Protein AF-A0A4Q4D2I5-F1 (afdb_monomer)

Sequence (89 aa):
MSESTWLSVRTTGMDVPTDRPLDEMTAELVQMLGDPSPRLREELAYPILTAWLQRGVYDDLLSGLGDGIVSGLGYGLGRDGDSSVIRRS

Radius of gyration: 13.72 Å; Cα contacts (8 Å, |Δi|>4): 79; chains: 1; bounding box: 31×28×37 Å

pLDDT: mean 86.34, std 11.46, range [56.25, 97.56]

Structure (mmCIF, N/CA/C/O backbone):
data_AF-A0A4Q4D2I5-F1
#
_entry.id   AF-A0A4Q4D2I5-F1
#
loop_
_atom_site.group_PDB
_atom_site.id
_atom_site.type_symbol
_atom_site.label_atom_id
_atom_site.label_alt_id
_atom_site.label_comp_id
_atom_site.label_asym_id
_atom_site.label_entity_id
_atom_site.label_seq_id
_atom_site.pdbx_PDB_ins_code
_atom_site.Cartn_x
_atom_site.Cartn_y
_atom_site.Cartn_z
_atom_site.occupancy
_atom_site.B_iso_or_equiv
_atom_site.auth_seq_id
_atom_site.auth_comp_id
_atom_site.auth_asym_id
_atom_site.auth_atom_id
_atom_site.pdbx_PDB_model_num
ATOM 1 N N . MET A 1 1 ? -3.238 11.459 -6.322 1.00 60.56 1 MET A N 1
ATOM 2 C CA . MET A 1 1 ? -3.162 12.283 -5.082 1.00 60.56 1 MET A CA 1
ATOM 3 C C . MET A 1 1 ? -1.800 12.950 -4.931 1.00 60.56 1 MET A C 1
ATOM 5 O O . MET A 1 1 ? -0.868 12.523 -5.600 1.00 60.56 1 MET A O 1
ATOM 9 N N . SER A 1 2 ? -1.648 13.942 -4.042 1.00 75.88 2 SER A N 1
ATOM 10 C CA . SER A 1 2 ? -0.325 14.417 -3.609 1.00 75.88 2 SER A CA 1
ATOM 11 C C . SER A 1 2 ? 0.225 13.554 -2.471 1.00 75.88 2 SER A C 1
ATOM 13 O O . SER A 1 2 ? -0.517 13.001 -1.658 1.00 75.88 2 SER A O 1
ATOM 15 N N . GLU A 1 3 ? 1.548 13.479 -2.379 1.00 83.06 3 GLU A N 1
ATOM 16 C CA . GLU A 1 3 ? 2.274 12.777 -1.318 1.00 83.06 3 GLU A CA 1
ATOM 17 C C . GLU A 1 3 ? 1.810 13.156 0.104 1.00 83.06 3 GLU A C 1
ATOM 19 O O . GLU A 1 3 ? 1.731 12.312 0.996 1.00 83.06 3 GLU A O 1
ATOM 24 N N . SER A 1 4 ? 1.433 14.423 0.304 1.00 85.12 4 SER A N 1
ATOM 25 C CA . SER A 1 4 ? 0.954 14.955 1.584 1.00 85.12 4 SER A CA 1
ATOM 26 C C . SER A 1 4 ? -0.251 14.202 2.144 1.00 85.12 4 SER A C 1
ATOM 28 O O . SER A 1 4 ? -0.375 14.066 3.360 1.00 85.12 4 SER A O 1
ATOM 30 N N . THR A 1 5 ? -1.142 13.697 1.290 1.00 88.38 5 THR A N 1
ATOM 31 C CA . THR A 1 5 ? -2.325 12.986 1.777 1.00 88.38 5 THR A CA 1
ATOM 32 C C . THR A 1 5 ? -1.993 11.567 2.209 1.00 88.38 5 THR A C 1
ATOM 34 O O . THR A 1 5 ? -2.488 11.108 3.233 1.00 88.38 5 THR A O 1
ATOM 37 N N . TRP A 1 6 ? -1.097 10.891 1.494 1.00 94.12 6 TRP A N 1
ATOM 38 C CA . TRP A 1 6 ? -0.599 9.581 1.909 1.00 94.12 6 TRP A CA 1
ATOM 39 C C . TRP A 1 6 ? 0.225 9.660 3.192 1.00 94.12 6 TRP A C 1
ATOM 41 O O . TRP A 1 6 ? 0.122 8.783 4.049 1.00 94.12 6 TRP A O 1
ATOM 51 N N . LEU A 1 7 ? 0.962 10.757 3.382 1.00 93.06 7 LEU A N 1
ATOM 52 C CA . LEU A 1 7 ? 1.618 11.041 4.652 1.00 93.06 7 LEU A CA 1
ATOM 53 C C . LEU A 1 7 ? 0.601 11.208 5.787 1.00 93.06 7 LEU A C 1
ATOM 55 O O . LEU A 1 7 ? 0.833 10.686 6.873 1.00 93.06 7 LEU A O 1
ATOM 59 N N . SER A 1 8 ? -0.532 11.873 5.536 1.00 92.88 8 SER A N 1
ATOM 60 C CA . SER A 1 8 ? -1.614 11.956 6.522 1.00 92.88 8 SER A CA 1
ATOM 61 C C . SER A 1 8 ? -2.145 10.571 6.885 1.00 92.88 8 SER A C 1
ATOM 63 O O . SER A 1 8 ? -2.222 10.254 8.062 1.00 92.88 8 SER A O 1
ATOM 65 N N . VAL A 1 9 ? -2.443 9.715 5.901 1.00 94.19 9 VAL A N 1
ATOM 66 C CA . VAL A 1 9 ? -2.901 8.336 6.163 1.00 94.19 9 VAL A CA 1
ATOM 67 C C . VAL A 1 9 ? -1.883 7.581 7.024 1.00 94.19 9 VAL A C 1
ATOM 69 O O . VAL A 1 9 ? -2.259 6.929 7.998 1.00 94.19 9 VAL A O 1
ATOM 72 N N . ARG A 1 10 ? -0.584 7.715 6.726 1.00 93.94 10 ARG A N 1
ATOM 73 C CA . ARG A 1 10 ? 0.495 7.106 7.519 1.00 93.94 10 ARG A CA 1
ATOM 74 C C . ARG A 1 10 ? 0.502 7.589 8.972 1.00 93.94 10 ARG A C 1
ATOM 76 O O . ARG A 1 10 ? 0.732 6.784 9.871 1.00 93.94 10 ARG A O 1
ATOM 83 N N . THR A 1 11 ? 0.284 8.880 9.216 1.00 93.94 11 THR A N 1
ATOM 84 C CA . THR A 1 11 ? 0.365 9.463 10.565 1.00 93.94 11 THR A CA 1
ATOM 85 C C . THR A 1 11 ? -0.922 9.309 11.371 1.00 93.94 11 THR A C 1
ATOM 87 O O . THR A 1 11 ? -0.862 9.306 12.598 1.00 93.94 11 THR A O 1
ATOM 90 N N . THR A 1 12 ? -2.071 9.113 10.719 1.00 91.06 12 THR A N 1
ATOM 91 C CA . THR A 1 12 ? -3.383 8.946 11.364 1.00 91.06 12 THR A CA 1
ATOM 92 C C . THR A 1 12 ? -3.797 7.480 11.500 1.00 91.06 12 THR A C 1
ATOM 94 O O . THR A 1 12 ? -4.973 7.152 11.395 1.00 91.06 12 THR A O 1
ATOM 97 N N . GLY A 1 13 ? -2.839 6.574 11.707 1.00 91.31 13 GLY A N 1
ATOM 98 C CA . GLY A 1 13 ? -3.135 5.170 12.009 1.00 91.31 13 GLY A CA 1
ATOM 99 C C . GLY A 1 13 ? -3.452 4.285 10.803 1.00 91.31 13 GLY A C 1
ATOM 100 O O . GLY A 1 13 ? -3.794 3.125 11.011 1.00 91.31 13 GLY A O 1
ATOM 101 N N . MET A 1 14 ? -3.275 4.765 9.568 1.00 94.62 14 MET A N 1
ATOM 102 C CA . MET A 1 14 ? -3.434 3.987 8.329 1.00 94.62 14 MET A CA 1
ATOM 103 C C . MET A 1 14 ? -4.832 3.395 8.134 1.00 94.62 14 MET A C 1
ATOM 105 O O . MET A 1 14 ? -4.973 2.312 7.571 1.00 94.62 14 MET A O 1
ATOM 109 N N . ASP A 1 15 ? -5.872 4.087 8.587 1.00 95.44 15 ASP A N 1
ATOM 110 C CA . ASP A 1 15 ? -7.242 3.708 8.247 1.00 95.44 15 ASP A CA 1
ATOM 111 C C . ASP A 1 15 ? -7.504 3.920 6.754 1.00 95.44 15 ASP A C 1
ATOM 113 O O . ASP A 1 15 ? -6.908 4.796 6.124 1.00 95.44 15 ASP A O 1
ATOM 117 N N . VAL A 1 16 ? -8.368 3.080 6.182 1.00 94.88 16 VAL A N 1
ATOM 118 C CA . VAL A 1 16 ? -8.745 3.162 4.767 1.00 94.88 16 VAL A CA 1
ATOM 119 C C . VAL A 1 16 ? -9.607 4.413 4.574 1.00 94.88 16 VAL A C 1
ATOM 121 O O . VAL A 1 16 ? -10.677 4.493 5.185 1.00 94.88 16 VAL A O 1
ATOM 124 N N . PRO A 1 17 ? -9.180 5.392 3.754 1.00 94.50 17 PRO A N 1
ATOM 125 C CA . PRO A 1 17 ? -10.010 6.547 3.435 1.00 94.50 17 PRO A CA 1
ATOM 126 C C . PRO A 1 17 ? -11.347 6.119 2.820 1.00 94.50 17 PRO A C 1
ATOM 128 O O . PRO A 1 17 ? -11.397 5.219 1.988 1.00 94.50 17 PRO A O 1
ATOM 131 N N . THR A 1 18 ? -12.441 6.756 3.231 1.00 92.69 18 THR A N 1
ATOM 132 C CA . THR A 1 18 ? -13.802 6.428 2.768 1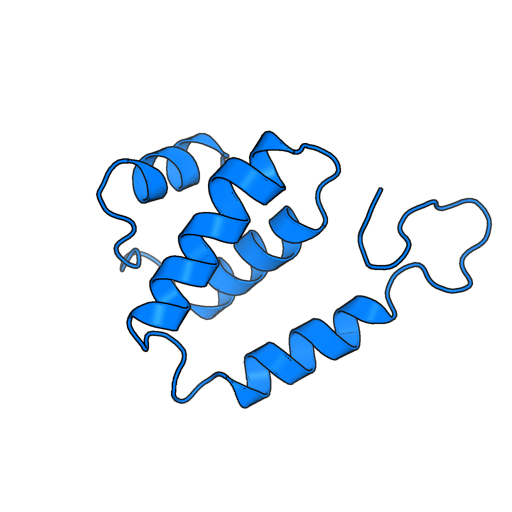.00 92.69 18 THR A CA 1
ATOM 133 C C . THR A 1 18 ? -14.325 7.393 1.706 1.00 92.69 18 THR A C 1
ATOM 135 O O . THR A 1 18 ? -15.436 7.229 1.210 1.00 92.69 18 THR A O 1
ATOM 138 N N . ASP A 1 19 ? -13.535 8.406 1.356 1.00 92.75 19 ASP A N 1
ATOM 139 C CA . ASP A 1 19 ? -13.872 9.453 0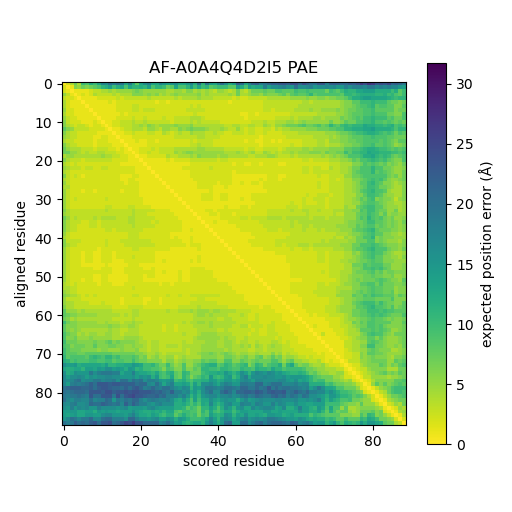.394 1.00 92.75 19 ASP A CA 1
ATOM 140 C C . ASP A 1 19 ? -13.688 9.019 -1.069 1.00 92.75 19 ASP A C 1
ATOM 142 O O . ASP A 1 19 ? -14.014 9.783 -1.978 1.00 92.75 19 ASP A O 1
ATOM 146 N N . ARG A 1 20 ? -13.183 7.802 -1.309 1.00 89.38 20 ARG A N 1
ATOM 147 C CA . ARG A 1 20 ? -12.876 7.271 -2.644 1.00 89.38 20 ARG A CA 1
ATOM 148 C C . ARG A 1 20 ? -12.791 5.735 -2.648 1.00 89.38 20 ARG A C 1
ATOM 150 O O . ARG A 1 20 ? -12.679 5.132 -1.577 1.00 89.38 20 ARG A O 1
ATOM 157 N N . PRO A 1 21 ? -12.844 5.083 -3.820 1.00 94.25 21 PRO A N 1
ATOM 158 C CA . PRO A 1 21 ? -12.916 3.631 -3.893 1.00 94.25 21 PRO A CA 1
ATOM 159 C C . PRO A 1 21 ? -11.550 2.976 -3.632 1.00 94.25 21 PRO A C 1
ATOM 161 O O . PRO A 1 21 ? -10.494 3.548 -3.903 1.00 94.25 21 PRO A O 1
ATOM 164 N N . LEU A 1 22 ? -11.572 1.768 -3.056 1.00 94.50 22 LEU A N 1
ATOM 165 C CA . LEU A 1 22 ? -10.370 1.050 -2.617 1.00 94.50 22 LEU A CA 1
ATOM 166 C C . LEU A 1 22 ? -9.415 0.727 -3.770 1.00 94.50 22 LEU A C 1
ATOM 168 O O . LEU A 1 22 ? -8.208 0.860 -3.607 1.00 94.50 22 LEU A O 1
ATOM 172 N N . ASP A 1 23 ? -9.941 0.345 -4.927 1.00 91.56 23 ASP A N 1
ATOM 173 C CA . ASP A 1 23 ? -9.167 -0.032 -6.111 1.00 91.56 23 ASP A CA 1
ATOM 174 C C . ASP A 1 23 ? -8.285 1.107 -6.644 1.00 91.56 23 ASP A C 1
ATOM 176 O O . ASP A 1 23 ? -7.108 0.883 -6.936 1.00 91.56 23 ASP A O 1
ATOM 180 N N . GLU A 1 24 ? -8.798 2.337 -6.691 1.00 92.31 24 GLU A N 1
ATOM 181 C CA . GLU A 1 24 ? -8.015 3.526 -7.044 1.00 92.31 24 GLU A CA 1
ATOM 182 C C . GLU A 1 24 ? -6.851 3.733 -6.064 1.00 92.31 24 GLU A C 1
ATOM 184 O O . GLU A 1 24 ? -5.715 3.995 -6.465 1.00 92.31 24 GLU A O 1
ATOM 189 N N . MET A 1 25 ? -7.104 3.546 -4.766 1.00 95.00 25 MET A N 1
ATOM 190 C CA . MET A 1 25 ? -6.078 3.656 -3.721 1.00 95.00 25 MET A CA 1
ATOM 191 C C . MET A 1 25 ? -5.005 2.592 -3.853 1.00 95.00 25 MET A C 1
ATOM 193 O O . MET A 1 25 ? -3.815 2.882 -3.721 1.00 95.00 25 MET A O 1
ATOM 197 N N . THR A 1 26 ? -5.428 1.358 -4.106 1.00 93.50 26 THR A N 1
ATOM 198 C CA . THR A 1 26 ? -4.536 0.230 -4.334 1.00 93.50 26 THR A CA 1
ATOM 199 C C . THR A 1 26 ? -3.661 0.486 -5.551 1.00 93.50 26 THR A C 1
ATOM 201 O O . THR A 1 26 ? -2.451 0.289 -5.465 1.00 93.50 26 THR A O 1
ATOM 204 N N . ALA A 1 27 ? -4.233 0.970 -6.656 1.00 90.69 27 ALA A N 1
ATOM 205 C CA . ALA A 1 27 ? -3.487 1.293 -7.866 1.00 90.69 27 ALA A CA 1
ATOM 206 C C . ALA A 1 27 ? -2.416 2.365 -7.607 1.00 90.69 27 ALA A C 1
ATOM 208 O O . ALA A 1 27 ? -1.262 2.175 -7.994 1.00 90.69 27 ALA A O 1
ATOM 209 N N . GLU A 1 28 ? -2.760 3.442 -6.893 1.00 92.38 28 GLU A N 1
ATOM 210 C CA . GLU A 1 28 ? -1.804 4.490 -6.511 1.00 92.38 28 GLU A CA 1
ATOM 211 C C . GLU A 1 28 ? -0.657 3.945 -5.637 1.00 92.38 28 GLU A C 1
ATOM 213 O O . GLU A 1 28 ? 0.515 4.201 -5.919 1.00 92.38 28 GLU A O 1
ATOM 218 N N . LEU A 1 29 ? -0.964 3.168 -4.591 1.00 93.38 29 LEU A N 1
ATOM 219 C CA . LEU A 1 29 ? 0.055 2.584 -3.706 1.00 93.38 29 LEU A CA 1
ATOM 220 C C . LEU A 1 29 ? 0.958 1.603 -4.463 1.00 93.38 29 LEU A C 1
ATOM 222 O O . LEU A 1 29 ? 2.178 1.627 -4.315 1.00 93.38 29 LEU A O 1
ATOM 226 N N . VAL A 1 30 ? 0.373 0.760 -5.312 1.00 90.50 30 VAL A N 1
ATOM 227 C CA . VAL A 1 30 ? 1.105 -0.206 -6.139 1.00 90.50 30 VAL A CA 1
ATOM 228 C C . VAL A 1 30 ? 1.991 0.494 -7.174 1.00 90.50 30 VAL A C 1
ATOM 230 O O . VAL A 1 30 ? 3.070 -0.011 -7.488 1.00 90.50 30 VAL A O 1
ATOM 233 N N . GLN A 1 31 ? 1.584 1.660 -7.679 1.00 87.75 31 GLN A N 1
ATOM 234 C CA . GLN A 1 31 ? 2.436 2.503 -8.515 1.00 87.75 31 GLN A CA 1
ATOM 235 C C . GLN A 1 31 ? 3.614 3.068 -7.711 1.00 87.75 31 GLN A C 1
ATOM 237 O O . GLN A 1 31 ? 4.757 2.956 -8.151 1.00 87.75 31 GLN A O 1
ATOM 242 N N . MET A 1 32 ? 3.364 3.602 -6.511 1.00 90.62 32 MET A N 1
ATOM 243 C CA . MET A 1 32 ? 4.418 4.126 -5.631 1.00 90.62 32 MET A CA 1
ATOM 244 C C . MET A 1 32 ? 5.424 3.057 -5.188 1.00 90.62 32 MET A C 1
ATOM 246 O O . MET A 1 32 ? 6.578 3.383 -4.923 1.00 90.62 32 MET A O 1
ATOM 250 N N . LEU A 1 33 ? 5.038 1.777 -5.148 1.00 89.31 33 LEU A N 1
ATOM 251 C CA . LEU A 1 33 ? 5.981 0.682 -4.892 1.00 89.31 33 LEU A CA 1
ATOM 252 C C . LEU A 1 33 ? 7.062 0.539 -5.977 1.00 89.31 33 LEU A C 1
ATOM 254 O O . LEU A 1 33 ? 8.141 0.022 -5.686 1.00 89.31 33 LEU A O 1
ATOM 258 N N . GLY A 1 34 ? 6.780 0.971 -7.208 1.00 83.69 34 GLY A N 1
ATOM 259 C CA . GLY A 1 34 ? 7.758 1.018 -8.298 1.00 83.69 34 GLY A CA 1
ATOM 260 C C . GLY A 1 34 ? 8.595 2.300 -8.324 1.00 83.69 34 GLY A C 1
ATOM 261 O O . GLY A 1 34 ? 9.639 2.342 -8.966 1.00 83.69 34 GLY A O 1
ATOM 262 N N . ASP A 1 35 ? 8.175 3.340 -7.604 1.00 87.19 35 ASP A N 1
ATOM 263 C CA . ASP A 1 35 ? 8.807 4.654 -7.686 1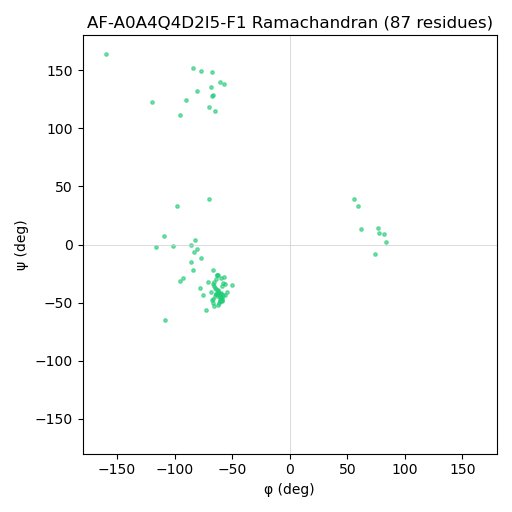.00 87.19 35 ASP A CA 1
ATOM 264 C C . ASP A 1 35 ? 10.294 4.605 -7.267 1.00 87.19 35 ASP A C 1
ATOM 266 O O . ASP A 1 35 ? 10.648 3.902 -6.304 1.00 87.19 35 ASP A O 1
ATOM 270 N N . PRO A 1 36 ? 11.189 5.337 -7.960 1.00 84.88 36 PRO A N 1
ATOM 271 C CA . PRO A 1 36 ? 12.605 5.378 -7.613 1.00 84.88 36 PRO A CA 1
ATOM 272 C C . PRO A 1 36 ? 12.851 5.999 -6.241 1.00 84.88 36 PRO A C 1
ATOM 274 O O . PRO A 1 36 ? 13.803 5.608 -5.562 1.00 84.88 36 PRO A O 1
ATOM 277 N N . SER A 1 37 ? 11.986 6.919 -5.805 1.00 88.50 37 SER A N 1
ATOM 278 C CA . SER A 1 37 ? 12.050 7.562 -4.500 1.00 88.50 37 SER A CA 1
ATOM 279 C C . SER A 1 37 ? 11.817 6.545 -3.378 1.00 88.50 37 SER A C 1
ATOM 281 O O . SER A 1 37 ? 10.695 6.050 -3.207 1.00 88.50 37 SER A O 1
ATOM 283 N N . PRO A 1 38 ? 12.823 6.276 -2.521 1.00 89.50 38 PRO A N 1
ATOM 284 C CA . PRO A 1 38 ? 12.635 5.406 -1.362 1.00 89.50 38 PRO A CA 1
ATOM 285 C C . PRO A 1 38 ? 11.554 5.936 -0.413 1.00 89.50 38 PRO A C 1
ATOM 287 O O . PRO A 1 38 ? 10.851 5.152 0.214 1.00 89.50 38 PRO A O 1
ATOM 290 N N . ARG A 1 39 ? 11.353 7.261 -0.359 1.00 92.00 39 ARG A N 1
ATOM 291 C CA . ARG A 1 39 ? 10.322 7.883 0.481 1.00 92.00 39 ARG A CA 1
ATOM 292 C C . ARG A 1 39 ? 8.904 7.524 0.025 1.00 92.00 39 ARG A C 1
ATOM 294 O O . ARG A 1 39 ? 8.015 7.325 0.844 1.00 92.00 39 ARG A O 1
ATOM 301 N N . LEU A 1 40 ? 8.675 7.395 -1.279 1.00 91.50 40 LEU A N 1
ATOM 302 C CA . LEU A 1 40 ? 7.368 6.970 -1.781 1.00 91.50 40 LEU A CA 1
ATOM 303 C C . LEU A 1 40 ? 7.170 5.466 -1.572 1.00 91.50 40 LEU A C 1
ATOM 305 O O . LEU A 1 40 ? 6.130 5.041 -1.071 1.00 91.50 40 LEU A O 1
ATOM 309 N N . ARG A 1 41 ? 8.197 4.665 -1.866 1.00 92.12 41 ARG A N 1
ATOM 310 C CA . ARG A 1 41 ? 8.119 3.203 -1.794 1.00 92.12 41 ARG A CA 1
ATOM 311 C C . ARG A 1 41 ? 8.090 2.657 -0.367 1.00 92.12 41 ARG A C 1
ATOM 313 O O . ARG A 1 41 ? 7.194 1.898 -0.012 1.00 92.12 41 ARG A O 1
ATOM 320 N N . GLU A 1 42 ? 9.092 2.997 0.434 1.00 93.88 42 GLU A N 1
ATOM 321 C CA . GLU A 1 42 ? 9.385 2.339 1.716 1.00 93.88 42 GLU A CA 1
ATOM 322 C C . GLU A 1 42 ? 8.711 3.035 2.890 1.00 93.88 42 GLU A C 1
ATOM 324 O O . GLU A 1 42 ? 8.368 2.404 3.887 1.00 93.88 42 GLU A O 1
ATOM 329 N N . GLU A 1 43 ? 8.498 4.339 2.768 1.00 93.50 43 GLU A N 1
ATOM 330 C CA . GLU A 1 43 ? 7.924 5.138 3.836 1.00 93.50 43 GLU A CA 1
ATOM 331 C C . GLU A 1 43 ? 6.411 5.323 3.703 1.00 93.50 43 GLU A C 1
ATOM 333 O O . GLU A 1 43 ? 5.737 5.403 4.728 1.00 93.50 43 GLU A O 1
ATOM 338 N N . LEU A 1 44 ? 5.857 5.353 2.487 1.00 94.94 44 LEU A N 1
ATOM 339 C CA . LEU A 1 44 ? 4.414 5.509 2.270 1.00 94.94 44 LEU A CA 1
ATOM 340 C C . LEU A 1 44 ? 3.760 4.219 1.781 1.00 94.94 44 LEU A C 1
ATOM 342 O O . LEU A 1 44 ? 2.935 3.641 2.488 1.00 94.94 44 LEU A O 1
ATOM 346 N N . ALA A 1 45 ? 4.130 3.755 0.589 1.00 94.75 45 ALA A N 1
ATOM 347 C CA . ALA A 1 45 ? 3.392 2.705 -0.095 1.00 94.75 45 ALA A CA 1
ATOM 348 C C . ALA A 1 45 ? 3.445 1.364 0.640 1.00 94.75 45 ALA A C 1
ATOM 350 O O . ALA A 1 45 ? 2.404 0.781 0.945 1.00 94.75 45 ALA A O 1
ATOM 351 N N . TYR A 1 46 ? 4.652 0.896 0.966 1.00 94.94 46 TYR A N 1
ATOM 352 C CA . TYR A 1 46 ? 4.846 -0.395 1.617 1.00 94.94 46 TYR A CA 1
ATOM 353 C C . TYR A 1 46 ? 4.163 -0.485 2.996 1.00 94.94 46 TYR A C 1
ATOM 355 O O . TYR A 1 46 ? 3.399 -1.435 3.197 1.00 94.94 46 TYR A O 1
ATOM 363 N N . PRO A 1 47 ? 4.347 0.467 3.936 1.00 96.81 47 PRO A N 1
ATOM 364 C CA . PRO A 1 47 ? 3.718 0.381 5.252 1.00 96.81 47 PRO A CA 1
ATOM 365 C C . PRO A 1 47 ? 2.189 0.424 5.191 1.00 96.81 47 PRO A C 1
ATOM 367 O O . PRO A 1 47 ? 1.540 -0.372 5.865 1.00 96.81 47 PRO A O 1
ATOM 370 N N . ILE A 1 48 ? 1.615 1.301 4.359 1.00 97.25 48 ILE A N 1
ATOM 371 C CA . ILE A 1 48 ? 0.156 1.449 4.240 1.00 97.25 48 ILE A CA 1
ATOM 372 C C . ILE A 1 48 ? -0.460 0.188 3.631 1.00 97.25 48 ILE A C 1
ATOM 374 O O . ILE A 1 48 ? -1.385 -0.382 4.210 1.00 97.25 48 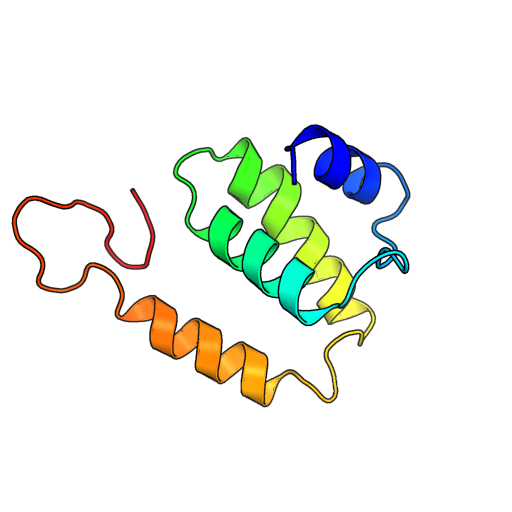ILE A O 1
ATOM 378 N N . LEU A 1 49 ? 0.080 -0.291 2.503 1.00 95.50 49 LEU A N 1
ATOM 379 C CA . LEU A 1 49 ? -0.441 -1.486 1.837 1.00 95.50 49 LEU A CA 1
ATOM 380 C C . LEU A 1 49 ? -0.348 -2.714 2.757 1.00 95.50 49 LEU A C 1
ATOM 382 O O . LEU A 1 49 ? -1.303 -3.481 2.867 1.00 95.50 49 LEU A O 1
ATOM 386 N N . THR A 1 50 ? 0.773 -2.863 3.471 1.00 96.38 50 THR A N 1
ATOM 387 C CA . THR A 1 50 ? 0.973 -3.957 4.435 1.00 96.38 50 THR A CA 1
ATOM 388 C C . THR A 1 50 ? -0.008 -3.866 5.600 1.00 96.38 50 THR A C 1
ATOM 390 O O . THR A 1 50 ? -0.584 -4.882 5.983 1.00 96.38 50 THR A O 1
ATOM 393 N N . ALA A 1 51 ? -0.247 -2.670 6.145 1.00 97.56 51 ALA A N 1
ATOM 394 C CA . ALA A 1 51 ? -1.204 -2.481 7.231 1.00 97.56 51 ALA A CA 1
ATOM 395 C C . ALA A 1 51 ? -2.630 -2.862 6.807 1.00 97.56 51 ALA A C 1
ATOM 397 O O . ALA A 1 51 ? -3.344 -3.510 7.568 1.00 97.56 51 ALA A O 1
ATOM 398 N N . TRP A 1 52 ? -3.046 -2.500 5.592 1.00 97.25 52 TRP A N 1
ATOM 399 C CA . TRP A 1 52 ? -4.375 -2.843 5.078 1.00 97.25 52 TRP A CA 1
ATOM 400 C C .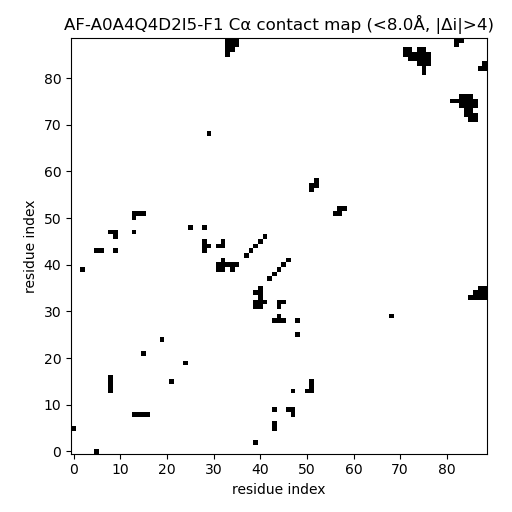 TRP A 1 52 ? -4.525 -4.343 4.820 1.00 97.25 52 TRP A C 1
ATOM 402 O O . TRP A 1 52 ? -5.540 -4.924 5.198 1.00 97.25 52 TRP A O 1
ATOM 412 N N . LEU A 1 53 ? -3.493 -4.985 4.265 1.00 95.56 53 LEU A N 1
ATOM 413 C CA . LEU A 1 53 ? -3.442 -6.442 4.115 1.00 95.56 53 LEU A CA 1
ATOM 414 C C . LEU A 1 53 ? -3.557 -7.150 5.470 1.00 95.56 53 LEU A C 1
ATOM 416 O O . LEU A 1 53 ? -4.383 -8.038 5.632 1.00 95.56 53 LEU A O 1
ATOM 420 N N . GLN A 1 54 ? -2.786 -6.722 6.472 1.00 96.56 54 GLN A N 1
ATOM 421 C CA . GLN A 1 54 ? -2.826 -7.307 7.818 1.00 96.56 54 GLN A CA 1
ATOM 422 C C . GLN A 1 54 ? -4.174 -7.126 8.526 1.00 96.56 54 GLN A C 1
ATOM 424 O O . GLN A 1 54 ? -4.518 -7.918 9.399 1.00 96.56 54 GLN A O 1
ATOM 429 N N . ARG A 1 55 ? -4.928 -6.082 8.173 1.00 97.00 55 ARG A N 1
ATOM 430 C CA . ARG A 1 55 ? -6.267 -5.801 8.711 1.00 97.00 55 ARG A CA 1
ATOM 431 C C . ARG A 1 55 ? -7.387 -6.526 7.960 1.00 97.00 55 ARG A C 1
ATOM 433 O O . ARG A 1 55 ? -8.545 -6.341 8.320 1.00 97.00 55 ARG A O 1
ATOM 440 N N . GLY A 1 56 ? -7.062 -7.303 6.927 1.00 96.94 56 GLY A N 1
ATOM 441 C CA . GLY A 1 56 ? -8.035 -8.049 6.131 1.00 96.94 56 GLY A CA 1
ATOM 442 C C . GLY A 1 56 ? -8.827 -7.205 5.130 1.00 96.94 56 GLY A C 1
ATOM 443 O O . GLY A 1 56 ? -9.820 -7.668 4.580 1.00 96.94 56 GLY A O 1
ATOM 444 N N . VAL A 1 57 ? -8.393 -5.968 4.843 1.00 97.00 57 VAL A N 1
ATOM 445 C CA . VAL A 1 57 ? -9.071 -5.065 3.883 1.00 97.00 57 VAL A CA 1
ATOM 446 C C . VAL A 1 57 ? -9.191 -5.700 2.493 1.00 97.00 57 VAL A C 1
ATOM 448 O O . VAL A 1 57 ? -10.110 -5.387 1.740 1.00 97.00 57 VAL A O 1
ATOM 451 N N . TYR A 1 58 ? -8.259 -6.591 2.154 1.00 96.31 58 TYR A N 1
ATOM 452 C CA . TYR A 1 58 ? -8.168 -7.227 0.847 1.00 96.31 58 TYR A CA 1
ATOM 453 C C . TYR A 1 58 ? -8.541 -8.708 0.849 1.00 96.31 58 TYR A C 1
ATOM 455 O O . TYR A 1 58 ? -8.339 -9.325 -0.187 1.00 96.31 58 TYR A O 1
ATOM 463 N N . ASP A 1 59 ? -9.047 -9.297 1.936 1.00 95.38 59 ASP A N 1
ATOM 464 C CA . ASP A 1 59 ? -9.187 -10.764 2.045 1.00 95.38 59 ASP A CA 1
ATOM 465 C C . ASP A 1 59 ? -9.981 -11.379 0.879 1.00 95.38 59 ASP A C 1
ATOM 467 O O . ASP A 1 59 ? -9.548 -12.367 0.284 1.00 95.38 59 ASP A O 1
ATOM 471 N N . ASP A 1 60 ? -11.061 -10.719 0.459 1.00 94.69 60 ASP A N 1
ATOM 472 C CA . ASP A 1 60 ? -11.883 -11.141 -0.684 1.00 94.69 60 ASP A CA 1
ATOM 473 C C . ASP A 1 60 ? -11.331 -10.690 -2.054 1.00 94.69 60 ASP A C 1
ATOM 475 O O . ASP A 1 60 ? -11.853 -11.056 -3.106 1.00 94.69 60 ASP A O 1
ATOM 479 N N . LEU A 1 61 ? -10.272 -9.878 -2.057 1.00 92.94 61 LEU A N 1
ATOM 480 C CA . LEU A 1 61 ? -9.681 -9.221 -3.229 1.00 92.94 61 LEU A CA 1
ATOM 481 C C . LEU A 1 61 ? -8.238 -9.675 -3.515 1.00 92.94 61 LEU A C 1
ATOM 483 O O . LEU A 1 61 ? -7.642 -9.230 -4.500 1.00 92.94 61 LEU A O 1
ATOM 487 N N . LEU A 1 62 ? -7.661 -10.553 -2.685 1.00 91.94 62 LEU A N 1
ATOM 488 C CA . LEU A 1 62 ? -6.257 -10.969 -2.783 1.00 91.94 62 LEU A CA 1
ATOM 489 C C . LEU A 1 62 ? -5.914 -11.603 -4.133 1.00 91.94 62 LEU A C 1
ATOM 491 O O . LEU A 1 62 ? -4.814 -11.383 -4.638 1.00 91.94 62 LEU A O 1
ATOM 495 N N . SER A 1 63 ? -6.835 -12.364 -4.730 1.00 92.06 63 SER A N 1
ATOM 496 C CA . SER A 1 63 ? -6.624 -12.966 -6.052 1.00 92.06 63 SER A CA 1
ATOM 497 C C . SER A 1 63 ? -6.436 -11.894 -7.127 1.00 92.06 63 SER A C 1
ATOM 499 O O . SER A 1 63 ? -5.418 -11.891 -7.815 1.00 92.06 63 SER A O 1
ATOM 501 N N . GLY A 1 64 ? -7.354 -10.927 -7.205 1.00 89.00 64 GLY A N 1
ATOM 502 C CA . GLY A 1 64 ? -7.279 -9.829 -8.171 1.00 89.00 64 GLY A CA 1
ATOM 503 C C . GLY A 1 64 ? -6.067 -8.922 -7.946 1.00 89.00 64 GLY A C 1
ATOM 504 O O . GLY A 1 64 ? -5.405 -8.515 -8.903 1.00 89.00 64 GLY A O 1
ATOM 505 N N . LEU A 1 65 ? -5.721 -8.653 -6.683 1.00 87.88 65 LEU A N 1
ATOM 506 C CA . LEU A 1 65 ? -4.494 -7.930 -6.343 1.00 87.88 65 LEU A CA 1
ATOM 507 C C . LEU A 1 65 ? -3.248 -8.692 -6.823 1.00 87.88 65 LEU A C 1
ATOM 509 O O . LEU A 1 65 ? -2.351 -8.096 -7.423 1.00 87.88 65 LEU A O 1
ATOM 513 N N . GLY A 1 66 ? -3.201 -10.005 -6.587 1.00 88.12 66 GLY A N 1
ATOM 514 C CA . GLY A 1 66 ? -2.120 -10.881 -7.030 1.00 88.12 66 GLY A CA 1
ATOM 515 C C . GLY A 1 66 ? -1.944 -10.869 -8.548 1.00 88.12 66 GLY A C 1
ATOM 516 O O . GLY A 1 66 ? -0.833 -10.636 -9.026 1.00 88.12 66 GLY A O 1
ATOM 517 N N . ASP A 1 67 ? -3.034 -11.022 -9.300 1.00 88.75 67 ASP A N 1
ATOM 518 C CA . ASP A 1 67 ? -3.026 -10.976 -10.767 1.00 88.75 67 ASP A CA 1
ATOM 519 C C . ASP A 1 67 ? -2.463 -9.642 -11.288 1.00 88.75 67 ASP A C 1
ATOM 521 O O . ASP A 1 67 ? -1.606 -9.611 -12.181 1.00 88.75 67 ASP A O 1
ATOM 525 N N . GLY A 1 68 ? -2.874 -8.525 -10.677 1.00 82.88 68 GLY A N 1
ATOM 526 C CA . GLY A 1 68 ? -2.379 -7.189 -11.013 1.00 82.88 68 GLY A CA 1
ATOM 527 C C . GLY A 1 68 ? -0.887 -6.989 -10.714 1.00 82.88 68 GLY A C 1
ATOM 528 O O . GLY A 1 68 ? -0.174 -6.338 -11.489 1.00 82.88 68 GLY A O 1
ATOM 529 N N . ILE A 1 69 ? -0.383 -7.564 -9.616 1.00 83.56 69 ILE A N 1
ATOM 530 C CA . ILE A 1 69 ? 1.048 -7.544 -9.280 1.00 83.56 69 ILE A CA 1
ATOM 531 C C . ILE A 1 69 ? 1.836 -8.385 -10.283 1.00 83.56 69 ILE A C 1
ATOM 533 O O . ILE A 1 69 ? 2.824 -7.893 -10.828 1.00 83.56 69 ILE A O 1
ATOM 537 N N . VAL A 1 70 ? 1.389 -9.611 -10.575 1.00 85.94 70 VAL A N 1
ATOM 538 C CA . VAL A 1 70 ? 2.050 -10.520 -11.526 1.00 85.94 70 VAL A CA 1
ATOM 539 C C . VAL A 1 70 ? 2.150 -9.881 -12.909 1.00 85.94 70 VAL A C 1
ATOM 541 O O . VAL A 1 70 ? 3.237 -9.855 -13.488 1.00 85.94 70 VAL A O 1
ATOM 544 N N . SER A 1 71 ? 1.066 -9.272 -13.403 1.00 81.25 71 SER A N 1
ATOM 545 C CA . SER A 1 71 ? 1.098 -8.509 -14.657 1.00 81.25 71 SER A CA 1
ATOM 546 C C . SER A 1 71 ? 2.120 -7.366 -14.613 1.00 81.25 71 SER A C 1
ATOM 548 O O . SER A 1 71 ? 2.721 -7.025 -15.631 1.00 81.25 71 SER A O 1
ATOM 550 N N . GLY A 1 72 ? 2.329 -6.770 -13.440 1.00 76.50 72 GLY A N 1
ATOM 551 C CA . GLY A 1 72 ? 3.297 -5.708 -13.204 1.00 76.50 72 GLY A CA 1
ATOM 552 C C . GLY A 1 72 ? 4.756 -6.128 -13.241 1.00 76.50 72 GLY A C 1
ATOM 553 O O . GLY A 1 72 ? 5.594 -5.337 -13.667 1.00 76.50 72 GLY A O 1
ATOM 554 N N . LEU A 1 73 ? 5.066 -7.358 -12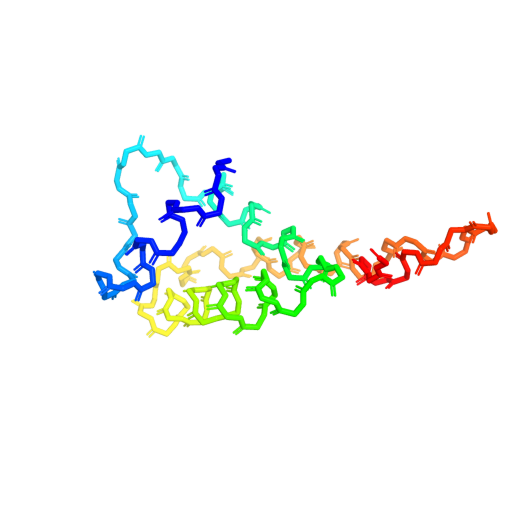.831 1.00 79.06 73 LEU A N 1
ATOM 555 C CA . LEU A 1 73 ? 6.436 -7.881 -12.826 1.00 79.06 73 LEU A CA 1
ATOM 556 C C . LEU A 1 73 ? 7.006 -8.038 -14.244 1.00 79.06 73 LEU A C 1
ATOM 558 O O . LEU A 1 73 ? 8.220 -8.017 -14.422 1.00 79.06 73 LEU A O 1
ATOM 562 N N . GLY A 1 74 ? 6.138 -8.144 -15.253 1.00 74.69 74 GLY A N 1
ATOM 563 C CA . GLY A 1 74 ? 6.526 -8.128 -16.663 1.00 74.69 74 GLY A CA 1
ATOM 564 C C . GLY A 1 74 ? 6.863 -6.738 -17.217 1.00 74.69 74 GLY A C 1
ATOM 565 O O . 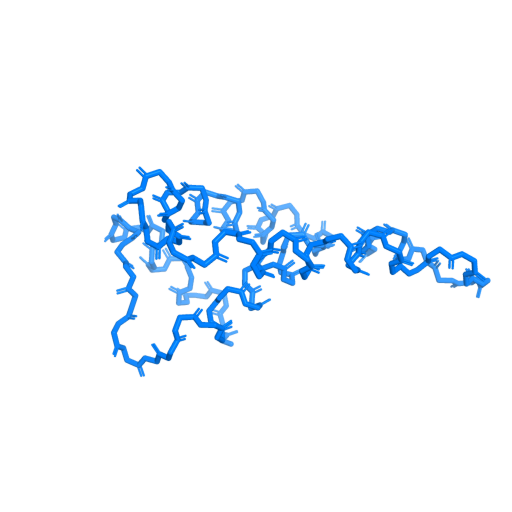GLY A 1 74 ? 7.389 -6.633 -18.323 1.00 74.69 74 GLY A O 1
ATOM 566 N N . TYR A 1 75 ? 6.555 -5.660 -16.489 1.00 74.25 75 TYR A N 1
ATOM 567 C CA . TYR A 1 75 ? 6.737 -4.298 -16.985 1.00 74.25 75 TYR A CA 1
ATOM 568 C C . TYR A 1 75 ? 8.224 -3.941 -17.135 1.00 74.25 75 TYR A C 1
ATOM 570 O O . TYR A 1 75 ? 9.039 -4.243 -16.262 1.00 74.25 75 TYR A O 1
ATOM 578 N N . GLY A 1 76 ? 8.564 -3.307 -18.261 1.00 66.19 76 GLY A N 1
ATOM 579 C CA . GLY A 1 76 ? 9.927 -2.884 -18.605 1.00 66.19 76 GLY A CA 1
ATOM 580 C C . GLY A 1 76 ? 10.875 -4.013 -19.026 1.00 66.19 76 GLY A C 1
ATOM 581 O O . GLY A 1 76 ? 11.958 -3.734 -19.532 1.00 66.19 76 GLY A O 1
ATOM 582 N N . LEU A 1 77 ? 10.478 -5.285 -18.900 1.00 71.62 77 LEU A N 1
ATOM 583 C CA . LEU A 1 77 ? 11.265 -6.398 -19.433 1.00 71.62 77 LEU A CA 1
ATOM 584 C C . LEU A 1 77 ? 11.290 -6.348 -20.969 1.00 71.62 77 LEU A C 1
ATOM 586 O O . LEU A 1 77 ? 10.246 -6.270 -21.615 1.00 71.62 77 LEU A O 1
ATOM 590 N N . GLY A 1 78 ? 12.491 -6.411 -21.551 1.00 65.44 78 GLY A N 1
ATOM 591 C CA . GLY A 1 78 ? 12.695 -6.438 -23.005 1.00 65.44 78 GLY A CA 1
ATOM 592 C C . GLY A 1 78 ? 12.559 -5.086 -23.717 1.00 65.44 78 GLY A C 1
ATOM 593 O O . GLY A 1 78 ? 12.526 -5.068 -24.945 1.00 65.44 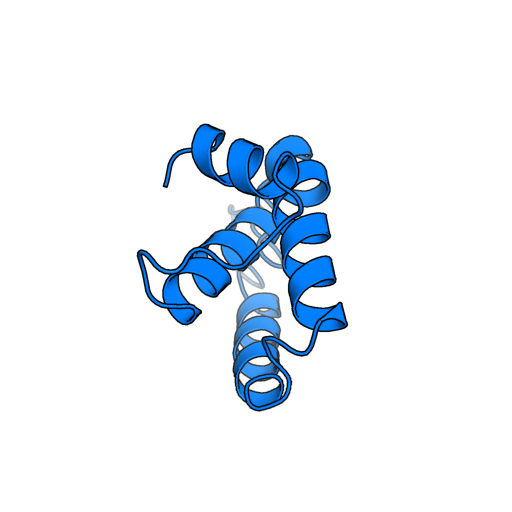78 GLY A O 1
ATOM 594 N N . ARG A 1 79 ? 12.467 -3.965 -22.983 1.00 67.88 79 ARG A N 1
ATOM 595 C CA . ARG A 1 79 ? 12.523 -2.615 -23.567 1.00 67.88 79 ARG A CA 1
ATOM 596 C C . ARG A 1 79 ? 13.968 -2.119 -23.616 1.00 67.88 79 ARG A C 1
ATOM 598 O O . ARG A 1 79 ? 14.628 -2.047 -22.586 1.00 67.88 79 ARG A O 1
ATOM 605 N N . ASP A 1 80 ? 14.438 -1.741 -24.801 1.00 56.25 80 ASP A N 1
ATOM 606 C CA . ASP A 1 80 ? 15.751 -1.112 -24.969 1.00 56.25 80 ASP A CA 1
ATOM 607 C C . ASP A 1 80 ? 15.689 0.385 -24.619 1.00 56.25 80 ASP A C 1
ATOM 609 O O . ASP A 1 80 ? 14.809 1.107 -25.087 1.00 56.25 80 ASP A O 1
ATOM 613 N N . GLY A 1 81 ? 16.641 0.859 -23.807 1.00 63.91 81 GLY A N 1
ATOM 614 C CA . GLY A 1 81 ? 16.791 2.279 -23.450 1.00 63.91 81 GLY A CA 1
ATOM 615 C C . GLY A 1 81 ? 15.919 2.783 -22.291 1.00 63.91 81 GLY A C 1
ATOM 616 O O . GLY A 1 81 ? 16.006 3.961 -21.952 1.00 63.91 81 GLY A O 1
ATOM 617 N N . ASP A 1 82 ? 15.123 1.913 -21.667 1.00 62.47 82 ASP A N 1
ATOM 618 C CA . ASP A 1 82 ? 14.301 2.214 -20.490 1.00 62.47 82 ASP A CA 1
ATOM 619 C C . ASP A 1 82 ? 14.732 1.311 -19.324 1.00 62.47 82 ASP A C 1
ATOM 621 O O . ASP A 1 82 ? 14.739 0.087 -19.444 1.00 62.47 82 ASP A O 1
ATOM 625 N N . SER A 1 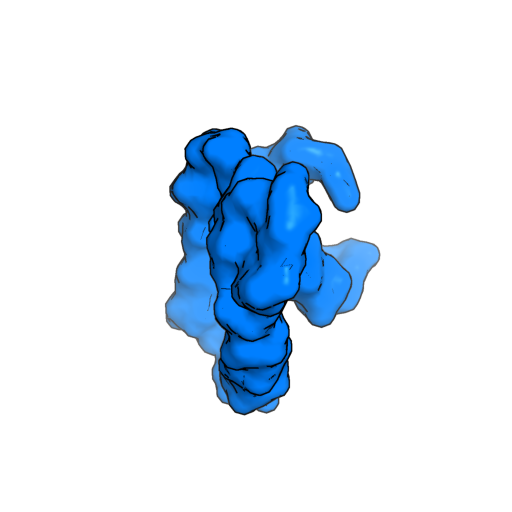83 ? 15.125 1.904 -18.194 1.00 62.09 83 SER A N 1
ATOM 626 C CA . SER A 1 83 ? 15.577 1.161 -17.015 1.00 62.09 83 SER A CA 1
ATOM 627 C C . SER A 1 83 ? 14.435 0.639 -16.141 1.00 62.09 83 SER A C 1
ATOM 629 O O . SER A 1 83 ? 14.737 0.048 -15.110 1.00 62.09 83 SER A O 1
ATOM 631 N N . SER A 1 84 ? 13.165 0.817 -16.541 1.00 63.81 84 SER A N 1
ATOM 632 C CA . SER A 1 84 ? 11.947 0.497 -15.770 1.00 63.81 84 SER A CA 1
ATOM 633 C C . SER A 1 84 ? 11.648 -0.996 -15.561 1.00 63.81 84 SER A C 1
ATOM 635 O O . SER A 1 84 ? 10.501 -1.441 -15.596 1.00 63.81 84 SER A O 1
ATOM 637 N N . VAL A 1 85 ? 12.667 -1.817 -15.313 1.00 64.88 85 VAL A N 1
ATOM 638 C CA . VAL A 1 85 ? 12.517 -3.261 -15.096 1.00 64.88 85 VAL A CA 1
ATOM 639 C C . VAL A 1 85 ? 11.783 -3.535 -13.785 1.00 64.88 85 VAL A C 1
ATOM 641 O O . VAL A 1 85 ? 12.178 -3.054 -12.723 1.00 64.88 85 VAL A O 1
ATOM 644 N N . ILE A 1 86 ? 10.722 -4.349 -13.839 1.00 67.44 86 ILE A N 1
ATOM 645 C CA . ILE A 1 86 ? 9.890 -4.689 -12.669 1.00 67.44 86 ILE A CA 1
ATOM 646 C C . ILE A 1 86 ? 9.354 -3.400 -12.017 1.00 67.44 86 ILE A C 1
ATOM 648 O O . ILE A 1 86 ? 9.308 -3.253 -10.797 1.00 67.44 86 ILE A O 1
ATOM 652 N N . ARG A 1 87 ? 8.977 -2.425 -12.856 1.00 66.06 87 ARG A N 1
ATOM 653 C CA . ARG A 1 87 ? 8.514 -1.091 -12.442 1.00 66.06 87 ARG A CA 1
ATOM 654 C C . ARG A 1 87 ? 9.547 -0.261 -11.669 1.00 66.06 87 ARG A C 1
ATOM 656 O O . ARG A 1 87 ? 9.141 0.730 -11.092 1.00 66.06 87 ARG A O 1
ATOM 663 N N . ARG A 1 88 ? 10.832 -0.634 -11.635 1.00 61.03 88 ARG A N 1
ATOM 664 C CA . ARG A 1 88 ? 11.890 0.115 -10.936 1.00 61.03 88 ARG A CA 1
ATOM 665 C C . ARG A 1 88 ? 12.606 1.032 -11.917 1.00 61.03 88 ARG A C 1
ATOM 667 O O . ARG A 1 88 ? 13.335 0.518 -12.754 1.00 61.03 88 ARG A O 1
ATOM 674 N N . SER A 1 89 ? 12.457 2.348 -11.806 1.00 57.16 89 SER A N 1
ATOM 675 C CA . SER A 1 89 ? 13.283 3.316 -12.560 1.00 57.16 89 SER A CA 1
ATOM 676 C C . SER A 1 89 ? 13.140 4.719 -12.036 1.00 57.16 89 SER A C 1
ATOM 678 O O . SER A 1 89 ? 11.973 5.152 -11.951 1.00 57.16 89 SER A O 1
#

Foldseek 3Di:
DDPVVLVVCLVVVLDDDPPDDPVVVLVCLLLLCLEQDCCSNVVGSVVNVVSCVVVCVCVVPVVVSVVVLVVLQCPPPPDPPDPCHSSHD

Mean predicted aligned error: 5.53 Å

Solvent-accessible surface area (backbone atoms only — not comparable to full-atom values): 5093 Å² total; per-residue (Å²): 136,62,71,70,58,52,50,46,35,64,73,67,74,48,62,82,72,82,91,56,63,67,66,63,52,50,52,54,34,60,51,27,55,20,43,65,49,58,64,44,16,65,67,40,20,46,54,46,54,50,52,36,52,76,69,49,76,38,69,95,42,48,67,63,52,47,53,56,50,57,63,42,57,58,33,43,63,92,50,86,97,52,70,30,45,54,42,36,86

Secondary structure (DSSP, 8-state):
--HHHHHHHHHTTTPPPSSS-HHHHHHHHHHHTT-S-HIIIIIIIHHHHHHHHHTTTTTTTHHHHHHHHHHHHTTTTT-TT---BTTB-